Protein AF-A0A7J6FEQ7-F1 (afdb_monomer_lite)

Secondary structure (DSSP, 8-state):
--SSSTTS------S---S-HHHHHHHHHHHGGGSTT--EE---S-S-HHHHHHHHHHHHHTTSSSSHHHHHHHH-----EEPPP--HHHHHHHHHHHHHHHHHHHHHHHHHHHHHHHHHHHHHHHHHHHHHHHHHHHHH--

Radius of gyration: 27.63 Å; chains: 1; bounding box: 51×36×86 Å

InterPro domains:
  IPR043129 ATPase, nucleotide binding domain [SSF53067] (43-108)

Structure (mmCIF, N/CA/C/O backbone):
data_AF-A0A7J6FEQ7-F1
#
_entry.id   AF-A0A7J6FEQ7-F1
#
loop_
_atom_site.group_PDB
_atom_site.id
_atom_site.type_symbol
_atom_site.label_atom_id
_atom_site.label_alt_id
_atom_site.label_comp_id
_atom_site.label_asym_id
_atom_site.label_entity_id
_atom_site.label_seq_id
_atom_site.pdbx_PDB_ins_code
_atom_site.Cartn_x
_atom_site.Cartn_y
_atom_site.Cartn_z
_atom_site.occupancy
_atom_site.B_iso_or_equiv
_atom_site.auth_seq_id
_atom_site.auth_comp_id
_atom_site.auth_asym_id
_atom_site.auth_atom_id
_atom_site.pdbx_PDB_model_num
ATOM 1 N N . MET A 1 1 ? 5.528 19.885 -24.649 1.00 35.72 1 MET A N 1
ATOM 2 C CA . MET A 1 1 ? 5.075 19.911 -23.239 1.00 35.72 1 MET A CA 1
ATOM 3 C C . MET A 1 1 ? 3.663 19.338 -23.206 1.00 35.72 1 MET A C 1
ATOM 5 O O . MET A 1 1 ? 2.755 20.047 -23.593 1.00 35.72 1 MET A O 1
ATOM 9 N N . SER A 1 2 ? 3.429 18.038 -22.994 1.00 34.47 2 SER A N 1
ATOM 10 C CA . SER A 1 2 ? 2.975 17.567 -21.667 1.00 34.47 2 SER A CA 1
ATOM 11 C C . SER A 1 2 ? 2.861 16.028 -21.583 1.00 34.47 2 SER A C 1
ATOM 13 O O . SER A 1 2 ? 1.875 15.506 -21.090 1.00 34.47 2 SER A O 1
ATOM 15 N N . TYR A 1 3 ? 3.875 15.273 -22.022 1.00 34.81 3 TYR A N 1
ATOM 16 C CA . TYR A 1 3 ? 4.002 13.850 -21.629 1.00 34.81 3 TYR A CA 1
ATOM 17 C C . TYR A 1 3 ? 4.598 13.676 -20.217 1.00 34.81 3 TYR A C 1
ATOM 19 O O . TYR A 1 3 ? 4.616 12.584 -19.664 1.00 34.81 3 TYR A O 1
ATOM 27 N N . TRP A 1 4 ? 5.061 14.775 -19.616 1.00 30.83 4 TRP A N 1
ATOM 28 C CA . TRP A 1 4 ? 5.789 14.804 -18.345 1.00 30.83 4 TRP A CA 1
ATOM 29 C C . TRP A 1 4 ? 4.905 14.802 -17.088 1.00 30.83 4 TRP A C 1
ATOM 31 O O . TRP A 1 4 ? 5.431 14.661 -15.991 1.00 30.83 4 TRP A O 1
ATOM 41 N N . VAL A 1 5 ? 3.578 14.917 -17.215 1.00 29.62 5 VAL A N 1
ATOM 42 C CA . VAL A 1 5 ? 2.663 14.869 -16.052 1.00 29.62 5 VAL A CA 1
ATOM 43 C C . VAL A 1 5 ? 2.115 13.453 -15.804 1.00 29.62 5 VAL A C 1
ATOM 45 O O . VAL A 1 5 ? 1.748 13.132 -14.680 1.00 29.62 5 VAL A O 1
ATOM 48 N N . LEU A 1 6 ? 2.162 12.562 -16.803 1.00 31.84 6 LEU A N 1
ATOM 49 C CA . LEU A 1 6 ? 1.614 11.196 -16.735 1.00 31.84 6 LEU A CA 1
ATOM 50 C C . LEU A 1 6 ? 2.554 10.144 -16.115 1.00 31.84 6 LEU A C 1
ATOM 52 O O . LEU A 1 6 ? 2.203 8.974 -16.046 1.00 31.84 6 LEU A O 1
ATOM 56 N N . VAL A 1 7 ? 3.731 10.545 -15.622 1.00 34.59 7 VAL A N 1
ATOM 57 C CA . VAL A 1 7 ? 4.577 9.689 -14.758 1.00 34.59 7 VAL A CA 1
ATOM 58 C C . VAL A 1 7 ? 4.176 9.831 -13.275 1.00 34.59 7 VAL A C 1
ATOM 60 O O . VAL A 1 7 ? 4.747 9.187 -12.397 1.00 34.59 7 VAL A O 1
ATOM 63 N N . ARG A 1 8 ? 3.150 10.637 -12.956 1.00 31.80 8 ARG A N 1
ATOM 64 C CA . ARG A 1 8 ? 2.511 10.593 -11.635 1.00 31.80 8 ARG A CA 1
ATOM 65 C C . ARG A 1 8 ? 1.622 9.350 -11.532 1.00 31.80 8 ARG A C 1
ATOM 67 O O . ARG A 1 8 ? 0.536 9.327 -12.090 1.00 31.80 8 ARG A O 1
ATOM 74 N N . LEU A 1 9 ? 2.074 8.395 -10.717 1.00 29.81 9 LEU A N 1
ATOM 75 C CA . LEU A 1 9 ? 1.257 7.389 -10.018 1.00 29.81 9 LEU A CA 1
ATOM 76 C C . LEU A 1 9 ? 0.790 6.149 -10.806 1.00 29.81 9 LEU A C 1
ATOM 78 O O . LEU A 1 9 ? -0.255 5.585 -10.499 1.00 29.81 9 LEU A O 1
ATOM 82 N N . THR A 1 10 ? 1.590 5.607 -11.726 1.00 41.53 10 THR A N 1
ATOM 83 C CA . THR A 1 10 ? 1.465 4.168 -12.032 1.00 41.53 10 THR A CA 1
ATOM 84 C C . THR A 1 10 ? 2.165 3.371 -10.932 1.00 41.53 10 THR A C 1
ATOM 86 O O . THR A 1 10 ? 3.387 3.212 -10.954 1.00 41.53 10 THR A O 1
ATOM 89 N N . GLN A 1 11 ? 1.405 2.908 -9.937 1.00 49.91 11 GLN A N 1
ATOM 90 C CA . GLN A 1 11 ? 1.894 1.963 -8.934 1.00 49.91 11 GLN A CA 1
ATOM 91 C C . GLN A 1 11 ? 2.215 0.633 -9.637 1.00 49.91 11 GLN A C 1
ATOM 93 O O . GLN A 1 11 ? 1.317 -0.148 -9.947 1.00 49.91 11 GLN A O 1
ATOM 98 N N . TYR A 1 12 ? 3.496 0.364 -9.888 1.00 51.84 12 TYR A N 1
ATOM 99 C CA . TYR A 1 12 ? 3.954 -0.967 -10.283 1.00 51.84 12 TYR A CA 1
ATOM 100 C C . TYR A 1 12 ? 3.911 -1.858 -9.041 1.00 51.84 12 TYR A C 1
ATOM 102 O O . TYR A 1 12 ? 4.757 -1.742 -8.153 1.00 51.84 12 TYR A O 1
ATOM 110 N N . LEU A 1 13 ? 2.888 -2.705 -8.933 1.00 46.44 13 LEU A N 1
ATOM 111 C CA . LEU A 1 13 ? 2.751 -3.629 -7.812 1.00 46.44 13 LEU A CA 1
ATOM 112 C C . LEU A 1 13 ? 3.724 -4.801 -8.014 1.00 46.44 13 LEU A C 1
ATOM 114 O O . LEU A 1 13 ? 3.391 -5.830 -8.591 1.00 46.44 13 LEU A O 1
ATOM 118 N N . LEU A 1 14 ? 4.963 -4.600 -7.568 1.00 50.78 14 LEU A N 1
ATOM 119 C CA . LEU A 1 14 ? 6.014 -5.613 -7.496 1.00 50.78 14 LEU A CA 1
ATOM 120 C C . LEU A 1 14 ? 5.829 -6.431 -6.216 1.00 50.78 14 LEU A C 1
ATOM 122 O O . LEU A 1 14 ? 6.501 -6.224 -5.210 1.00 50.78 14 LEU A O 1
ATOM 126 N N . GLY A 1 15 ? 4.862 -7.337 -6.247 1.00 45.97 15 GLY A N 1
ATOM 127 C CA . GLY A 1 15 ? 4.651 -8.344 -5.216 1.00 45.97 15 GLY A CA 1
ATOM 128 C C . GLY A 1 15 ? 4.373 -9.674 -5.893 1.00 45.97 15 GLY A C 1
ATOM 129 O O . GLY A 1 15 ? 3.795 -9.686 -6.977 1.00 45.97 15 GLY A O 1
ATOM 130 N N . VAL A 1 16 ? 4.789 -10.782 -5.274 1.00 44.00 16 VAL A N 1
ATOM 131 C CA . VAL A 1 16 ? 4.465 -12.151 -5.707 1.00 44.00 16 VAL A CA 1
ATOM 132 C C . VAL A 1 16 ? 2.956 -12.370 -5.548 1.00 44.00 16 VAL A C 1
ATOM 134 O O . VAL A 1 16 ? 2.476 -13.059 -4.655 1.00 44.00 16 VAL A O 1
ATOM 137 N N . ALA A 1 17 ? 2.176 -11.726 -6.406 1.00 48.91 17 ALA A N 1
ATOM 138 C CA . ALA A 1 17 ? 0.860 -12.186 -6.754 1.00 48.91 17 ALA A CA 1
ATOM 139 C C . ALA A 1 17 ? 1.113 -13.393 -7.649 1.00 48.91 17 ALA A C 1
ATOM 141 O O . ALA A 1 17 ? 1.576 -13.263 -8.783 1.00 48.91 17 ALA A O 1
ATOM 142 N N . LEU A 1 18 ? 0.857 -14.581 -7.104 1.00 52.25 18 LEU A N 1
ATOM 143 C CA . LEU A 1 18 ? 0.692 -15.790 -7.903 1.00 52.25 18 LEU A CA 1
ATOM 144 C C . LEU A 1 18 ? -0.200 -15.469 -9.122 1.00 52.25 18 LEU A C 1
ATOM 146 O O . LEU A 1 18 ? -1.008 -14.542 -9.029 1.00 52.25 18 LEU A O 1
ATOM 150 N N . PRO A 1 19 ? -0.107 -16.223 -10.234 1.00 59.22 19 PRO A N 1
ATOM 151 C CA . PRO A 1 19 ? -0.794 -15.957 -11.514 1.00 59.22 19 PRO A CA 1
ATOM 152 C C . PRO A 1 19 ? -2.341 -15.976 -11.461 1.00 59.22 19 PRO A C 1
ATOM 154 O O . PRO A 1 19 ? -3.015 -16.148 -12.472 1.00 59.22 19 PRO A O 1
ATOM 157 N N . ASN A 1 20 ? -2.928 -15.814 -10.279 1.00 65.38 20 ASN A N 1
ATOM 158 C CA . ASN A 1 20 ? -4.340 -15.680 -10.025 1.00 65.38 20 ASN A CA 1
ATOM 159 C C . ASN A 1 20 ? -4.857 -14.314 -10.503 1.00 65.38 20 ASN A C 1
ATOM 161 O O . ASN A 1 20 ? -4.685 -13.282 -9.849 1.00 65.38 20 ASN A O 1
ATOM 165 N N . SER A 1 21 ? -5.552 -14.340 -11.637 1.00 68.50 21 SER A N 1
ATOM 166 C CA . SER A 1 21 ? -6.209 -13.181 -12.240 1.00 68.50 21 SER A CA 1
ATOM 167 C C . SER A 1 21 ? -7.227 -12.514 -11.313 1.00 68.50 21 SER A C 1
ATOM 169 O O . SER A 1 21 ? -7.344 -11.290 -11.341 1.00 68.50 21 SER A O 1
ATOM 171 N N . LEU A 1 22 ? -7.907 -13.282 -10.451 1.00 73.31 22 LEU A N 1
ATOM 172 C CA . LEU A 1 22 ? -8.880 -12.744 -9.500 1.00 73.31 22 LEU A CA 1
ATOM 173 C C . LEU A 1 22 ? -8.196 -11.835 -8.478 1.00 73.31 22 LEU A C 1
ATOM 175 O O . LEU A 1 22 ? -8.646 -10.720 -8.252 1.00 73.31 22 LEU A O 1
ATOM 179 N N . PHE A 1 23 ? -7.067 -12.265 -7.909 1.00 70.62 23 PHE A N 1
ATOM 180 C CA . PHE A 1 23 ? -6.332 -11.448 -6.940 1.00 70.62 23 PHE A CA 1
ATOM 181 C C . PHE A 1 23 ? -5.929 -10.100 -7.545 1.00 70.62 23 PHE A C 1
ATOM 183 O O . PHE A 1 23 ? -6.085 -9.054 -6.920 1.00 70.62 23 PHE A O 1
ATOM 190 N N . ILE A 1 24 ? -5.446 -10.114 -8.784 1.00 69.81 24 ILE A N 1
ATOM 191 C CA . ILE A 1 24 ? -4.978 -8.912 -9.471 1.00 69.81 24 ILE A CA 1
ATOM 192 C C . ILE A 1 24 ? -6.153 -7.976 -9.793 1.00 69.81 24 ILE A C 1
ATOM 194 O O . ILE A 1 24 ? -6.044 -6.763 -9.616 1.00 69.81 24 ILE A O 1
ATOM 198 N N . GLN A 1 25 ? -7.296 -8.535 -10.195 1.00 72.44 25 GLN A N 1
ATOM 199 C CA . GLN A 1 25 ? -8.515 -7.780 -10.477 1.00 72.44 25 GLN A CA 1
ATOM 200 C C . GLN A 1 25 ? -9.095 -7.115 -9.221 1.00 72.44 25 GLN A C 1
ATOM 202 O O . GLN A 1 25 ? -9.431 -5.934 -9.255 1.00 72.44 25 GLN A O 1
ATOM 207 N N . GLU A 1 26 ? -9.162 -7.839 -8.106 1.00 73.00 26 GLU A N 1
ATOM 208 C CA . GLU A 1 26 ? -9.665 -7.325 -6.827 1.00 73.00 26 GLU A CA 1
ATOM 209 C C . GLU A 1 26 ? -8.791 -6.172 -6.304 1.00 73.00 26 GLU A C 1
ATOM 211 O O . GLU A 1 26 ? -9.298 -5.130 -5.886 1.00 73.00 26 GLU A O 1
ATOM 216 N N . ASN A 1 27 ? -7.464 -6.311 -6.400 1.00 70.12 27 ASN A N 1
ATOM 217 C CA . ASN A 1 27 ? -6.531 -5.241 -6.039 1.00 70.12 27 ASN A CA 1
ATOM 218 C C . ASN A 1 27 ? -6.662 -4.027 -6.974 1.00 70.12 27 ASN A C 1
ATOM 220 O O . ASN A 1 27 ? -6.646 -2.890 -6.502 1.00 70.12 27 ASN A O 1
ATOM 224 N N . ALA A 1 28 ? -6.845 -4.246 -8.281 1.00 68.50 28 ALA A N 1
ATOM 225 C CA . ALA A 1 28 ? -7.078 -3.161 -9.233 1.00 68.50 28 ALA A CA 1
ATOM 226 C C . ALA A 1 28 ? -8.369 -2.386 -8.919 1.00 68.50 28 ALA A C 1
ATOM 228 O O . ALA A 1 28 ? -8.382 -1.163 -9.035 1.00 68.50 28 ALA A O 1
ATOM 229 N N . VAL A 1 29 ? -9.435 -3.064 -8.476 1.00 70.69 29 VAL A N 1
ATOM 230 C CA . VAL A 1 29 ? -10.696 -2.413 -8.080 1.00 70.69 29 VAL A CA 1
ATOM 231 C C . VAL A 1 29 ? -10.537 -1.570 -6.817 1.00 70.69 29 VAL A C 1
ATOM 233 O O . VAL A 1 29 ? -11.058 -0.461 -6.768 1.00 70.69 29 VAL A O 1
ATOM 236 N N . ILE A 1 30 ? -9.817 -2.059 -5.805 1.00 69.75 30 ILE A N 1
ATOM 237 C CA . ILE A 1 30 ? -9.604 -1.312 -4.553 1.00 69.75 30 ILE A CA 1
ATOM 238 C C . ILE A 1 30 ? -8.794 -0.028 -4.807 1.00 69.75 30 ILE A C 1
ATOM 240 O O . ILE A 1 30 ? -9.067 1.003 -4.196 1.00 69.75 30 ILE A O 1
ATOM 244 N N . ILE A 1 31 ? -7.820 -0.077 -5.722 1.00 65.25 31 ILE A N 1
ATOM 245 C CA . ILE A 1 31 ? -6.933 1.053 -6.050 1.00 65.25 31 ILE A CA 1
ATOM 246 C C . ILE A 1 31 ? -7.574 2.012 -7.074 1.00 65.25 31 ILE A C 1
ATOM 248 O O . ILE A 1 31 ? -7.354 3.222 -7.014 1.00 65.25 31 ILE A O 1
ATOM 252 N N . GLY A 1 32 ? -8.405 1.492 -7.984 1.00 60.75 32 GLY A N 1
ATOM 253 C CA . GLY A 1 32 ? -9.036 2.220 -9.090 1.00 60.75 32 GLY A CA 1
ATOM 254 C C . GLY A 1 32 ? -9.734 3.550 -8.750 1.00 60.75 32 GLY A C 1
ATOM 255 O O . GLY A 1 32 ? -9.511 4.519 -9.471 1.00 60.75 32 GLY A O 1
ATOM 256 N N . PRO A 1 33 ? -10.535 3.678 -7.673 1.00 56.59 33 PRO A N 1
ATOM 257 C CA . PRO A 1 33 ? -11.245 4.928 -7.378 1.00 56.59 33 PRO A CA 1
ATOM 258 C C . PRO A 1 33 ? -10.344 6.059 -6.846 1.00 56.59 33 PRO A C 1
ATOM 260 O O . PRO A 1 33 ? -10.789 7.202 -6.768 1.00 56.59 33 PRO A O 1
ATOM 263 N N . ILE A 1 34 ? -9.083 5.779 -6.491 1.00 51.44 34 ILE A N 1
ATOM 264 C CA . ILE A 1 34 ? -8.127 6.777 -5.973 1.00 51.44 34 ILE A CA 1
ATOM 265 C C . ILE A 1 34 ? -7.385 7.487 -7.126 1.00 51.44 34 ILE A C 1
ATOM 267 O O . ILE A 1 34 ? -6.729 8.510 -6.921 1.00 51.44 34 ILE A O 1
ATOM 271 N N . SER A 1 35 ? -7.480 6.996 -8.367 1.00 42.81 35 SER A N 1
ATOM 272 C CA . SER A 1 35 ? -6.805 7.583 -9.532 1.00 42.81 35 SER A CA 1
ATOM 273 C C . SER A 1 35 ? -7.575 7.273 -10.818 1.00 42.81 35 SER A C 1
ATOM 275 O O . SER A 1 35 ? -7.679 6.122 -11.224 1.00 42.81 35 SER A O 1
ATOM 277 N N . PHE A 1 36 ? -8.091 8.319 -11.468 1.00 41.31 36 PHE A N 1
ATOM 278 C CA . PHE A 1 36 ? -9.070 8.303 -12.572 1.00 41.31 36 PHE A CA 1
ATOM 279 C C . PHE A 1 36 ? -8.647 7.560 -13.862 1.00 41.31 36 PHE A C 1
ATOM 281 O O . PHE A 1 36 ? -9.396 7.523 -14.827 1.00 41.31 36 PHE A O 1
ATOM 288 N N . GLU A 1 37 ? -7.480 6.923 -13.897 1.00 47.66 37 GLU A N 1
ATOM 289 C CA . GLU A 1 37 ? -6.986 6.167 -15.052 1.00 47.66 37 GLU A CA 1
ATOM 290 C C . GLU A 1 37 ? -5.977 5.107 -14.574 1.00 47.66 37 GLU A C 1
ATOM 292 O O . GLU A 1 37 ? -4.789 5.142 -14.888 1.00 47.66 37 GLU A O 1
ATOM 297 N N . PHE A 1 38 ? -6.419 4.174 -13.721 1.00 49.44 38 PHE A N 1
ATOM 298 C CA . PHE A 1 38 ? -5.531 3.117 -13.233 1.00 49.44 38 PHE A CA 1
ATOM 299 C C . PHE A 1 38 ? -5.437 1.964 -14.237 1.00 49.44 38 PHE A C 1
ATOM 301 O O . PHE A 1 38 ? -6.327 1.119 -14.354 1.00 49.44 38 PHE A O 1
ATOM 308 N N . LEU A 1 39 ? -4.324 1.958 -14.965 1.00 49.66 39 LEU A N 1
ATOM 309 C CA . LEU A 1 39 ? -3.914 0.907 -15.882 1.00 49.66 39 LEU A CA 1
ATOM 310 C C . LEU A 1 3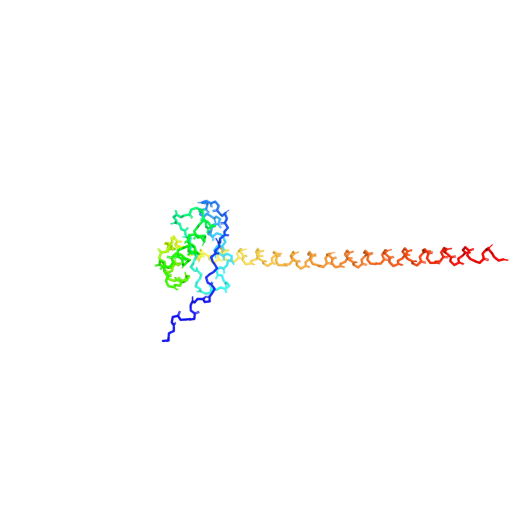9 ? -2.895 0.018 -15.158 1.00 49.66 39 LEU A C 1
ATOM 312 O O . LEU A 1 39 ? -1.726 0.390 -15.033 1.00 49.66 39 LEU A O 1
ATOM 316 N N . LEU A 1 40 ? -3.317 -1.137 -14.632 1.00 52.00 40 LEU A N 1
ATOM 317 C CA . LEU A 1 40 ? -2.379 -2.037 -13.961 1.00 52.00 40 LEU A CA 1
ATOM 318 C C . LEU A 1 40 ? -1.592 -2.817 -15.016 1.00 52.00 40 LEU A C 1
ATOM 320 O O . LEU A 1 40 ? -2.121 -3.738 -15.634 1.00 52.00 40 LEU A O 1
ATOM 324 N N . PHE A 1 41 ? -0.331 -2.442 -15.218 1.00 51.16 41 PHE A N 1
ATOM 325 C CA . PHE A 1 41 ? 0.605 -3.191 -16.050 1.00 51.16 41 PHE A CA 1
ATOM 326 C C . PHE A 1 41 ? 1.182 -4.359 -15.252 1.00 51.16 41 PHE A C 1
ATOM 328 O O . PHE A 1 41 ? 2.055 -4.180 -14.402 1.00 51.16 41 PHE A O 1
ATOM 335 N N . LEU A 1 42 ? 0.739 -5.573 -15.558 1.00 53.81 42 LEU A N 1
ATOM 336 C CA . LEU A 1 42 ? 1.506 -6.765 -15.239 1.00 53.81 42 LEU A CA 1
ATOM 337 C C . LEU A 1 42 ? 2.693 -6.813 -16.189 1.00 53.81 42 LEU A C 1
ATOM 339 O O . LEU A 1 42 ? 2.518 -7.030 -17.384 1.00 53.81 42 LEU A O 1
ATOM 343 N N . VAL A 1 43 ? 3.906 -6.627 -15.676 1.00 52.72 43 VAL A N 1
ATOM 344 C CA . VAL A 1 43 ? 5.134 -6.948 -16.413 1.00 52.72 43 VAL A CA 1
ATOM 345 C C . VAL A 1 43 ? 5.206 -8.470 -16.523 1.00 52.72 43 VAL A C 1
ATOM 347 O O . VAL A 1 43 ? 5.811 -9.149 -15.706 1.00 52.72 43 VAL A O 1
ATOM 350 N N . ASN A 1 44 ? 4.512 -9.031 -17.507 1.00 53.69 44 ASN A N 1
ATOM 351 C CA . ASN A 1 44 ? 4.541 -10.460 -17.775 1.00 53.69 44 ASN A CA 1
ATOM 352 C C . ASN A 1 44 ? 5.533 -10.733 -18.896 1.00 53.69 44 ASN A C 1
ATOM 354 O O . ASN A 1 44 ? 5.172 -10.548 -20.051 1.00 53.69 44 ASN A O 1
ATOM 358 N N . GLN A 1 45 ? 6.743 -11.160 -18.507 1.00 53.31 45 GLN A N 1
ATOM 359 C CA . GLN A 1 45 ? 7.602 -12.160 -19.178 1.00 53.31 45 GLN A CA 1
ATOM 360 C C . GLN A 1 45 ? 8.756 -12.623 -18.260 1.00 53.31 45 GLN A C 1
ATOM 362 O O . GLN A 1 45 ? 9.290 -13.708 -18.464 1.00 53.31 45 GLN A O 1
ATOM 367 N N . ILE A 1 46 ? 9.142 -11.839 -17.243 1.00 52.91 46 ILE A N 1
ATOM 368 C CA . ILE A 1 46 ? 10.278 -12.147 -16.358 1.00 52.91 46 ILE A CA 1
ATOM 369 C C . ILE A 1 46 ? 9.758 -12.338 -14.930 1.00 52.91 46 ILE A C 1
ATOM 371 O O . ILE A 1 46 ? 9.286 -11.390 -14.312 1.00 52.91 46 ILE A O 1
ATOM 375 N N . SER A 1 47 ? 9.847 -13.564 -14.410 1.00 57.69 47 SER A N 1
ATOM 376 C CA . SER A 1 47 ? 9.421 -13.917 -13.045 1.00 57.69 47 SER A CA 1
ATOM 377 C C . SER A 1 47 ? 10.302 -13.300 -11.951 1.00 57.69 47 SER A C 1
ATOM 379 O O . SER A 1 47 ? 9.876 -13.187 -10.807 1.00 57.69 47 SER A O 1
ATOM 381 N N . GLU A 1 48 ? 11.517 -12.874 -12.305 1.00 67.62 48 GLU A N 1
ATOM 382 C CA . GLU A 1 48 ? 12.542 -12.396 -11.376 1.00 67.62 48 GLU A CA 1
ATOM 383 C C . GLU A 1 48 ? 12.785 -10.890 -11.523 1.00 67.62 48 GLU A C 1
ATOM 385 O O . GLU A 1 48 ? 13.719 -10.432 -12.187 1.00 67.62 48 GLU A O 1
ATOM 390 N N . TYR A 1 49 ? 11.943 -10.092 -10.872 1.00 72.75 49 TYR A N 1
ATOM 391 C CA . TYR A 1 49 ? 12.043 -8.631 -10.907 1.00 72.75 49 TYR A CA 1
ATOM 392 C C . TYR A 1 49 ? 13.349 -8.090 -10.310 1.00 72.75 49 TYR A C 1
ATOM 394 O O . TYR A 1 49 ? 13.883 -7.084 -10.778 1.00 72.75 49 TYR A O 1
ATOM 402 N N . VAL A 1 50 ? 13.889 -8.777 -9.298 1.00 80.88 50 VAL A N 1
ATOM 403 C CA . VAL A 1 50 ? 15.183 -8.430 -8.695 1.00 80.88 50 VAL A CA 1
ATOM 404 C C . VAL A 1 50 ? 16.305 -8.618 -9.717 1.00 80.88 50 VAL A C 1
ATOM 406 O O . VAL A 1 50 ? 17.157 -7.744 -9.869 1.00 80.88 50 VAL A O 1
ATOM 409 N N . LEU A 1 51 ? 16.269 -9.716 -10.478 1.00 81.19 51 LEU A N 1
ATOM 410 C CA . LEU A 1 51 ? 17.265 -10.009 -11.506 1.00 81.19 51 LEU A CA 1
ATOM 411 C C . LEU A 1 51 ? 17.187 -9.013 -12.672 1.00 81.19 51 LEU A C 1
ATOM 413 O O . LEU A 1 51 ? 18.224 -8.566 -13.163 1.00 81.19 51 LEU A O 1
ATOM 417 N N . LEU A 1 52 ? 15.977 -8.602 -13.065 1.00 82.44 52 LEU A N 1
ATOM 418 C CA . LEU A 1 52 ? 15.768 -7.540 -14.053 1.00 82.44 52 LEU A CA 1
ATOM 419 C C . LEU A 1 52 ? 16.359 -6.202 -13.581 1.00 82.44 52 LEU A C 1
ATOM 421 O O . LEU A 1 52 ? 17.054 -5.535 -14.347 1.00 82.44 52 LEU A O 1
ATOM 425 N N . GLY A 1 53 ? 16.157 -5.838 -12.310 1.00 82.75 53 GLY A N 1
ATOM 426 C CA . GLY A 1 53 ? 16.753 -4.639 -11.713 1.00 82.75 53 GLY A CA 1
ATOM 427 C C . GLY A 1 53 ? 18.284 -4.659 -11.752 1.00 82.75 53 GLY A C 1
ATOM 428 O O . GLY A 1 53 ? 18.912 -3.678 -12.157 1.00 82.75 53 GLY A O 1
ATOM 429 N N . VAL A 1 54 ? 18.894 -5.800 -11.416 1.00 88.06 54 VAL A N 1
ATOM 430 C CA . VAL A 1 54 ? 20.352 -5.984 -11.499 1.00 88.06 54 VAL A CA 1
ATOM 431 C C . VAL A 1 54 ? 20.843 -5.925 -12.949 1.00 88.06 54 VAL A C 1
ATOM 433 O O . VAL A 1 54 ? 21.867 -5.299 -13.213 1.00 88.06 54 VAL A O 1
ATOM 436 N N . ALA A 1 55 ? 20.113 -6.500 -13.908 1.00 86.06 55 ALA A N 1
ATOM 437 C CA . ALA A 1 55 ? 20.463 -6.436 -15.327 1.00 86.06 55 ALA A CA 1
ATOM 438 C C . ALA A 1 55 ? 20.398 -5.002 -15.886 1.00 86.06 55 ALA A C 1
ATOM 440 O O . ALA A 1 55 ? 21.287 -4.593 -16.639 1.00 86.06 55 ALA A O 1
ATOM 441 N N . ILE A 1 56 ? 19.396 -4.216 -15.477 1.00 87.50 56 ILE A N 1
ATOM 442 C CA . ILE A 1 56 ? 19.280 -2.793 -15.823 1.00 87.50 56 ILE A CA 1
ATOM 443 C C . ILE A 1 56 ? 20.505 -2.036 -15.306 1.00 87.50 56 ILE A C 1
ATOM 445 O O . ILE A 1 56 ? 21.218 -1.409 -16.094 1.00 87.50 56 ILE A O 1
ATOM 449 N N . LEU A 1 57 ? 20.818 -2.162 -14.015 1.00 89.75 57 LEU A N 1
ATOM 450 C CA . LEU A 1 57 ? 21.974 -1.492 -13.412 1.00 89.75 57 LEU A CA 1
ATOM 451 C C . LEU A 1 57 ? 23.302 -1.953 -14.036 1.00 89.75 57 LEU A C 1
ATOM 453 O O . LEU A 1 57 ? 24.146 -1.123 -14.379 1.00 89.75 57 LEU A O 1
ATOM 457 N N . GLY A 1 58 ? 23.460 -3.257 -14.268 1.00 91.38 58 GLY A N 1
ATOM 458 C CA . GLY A 1 58 ? 24.636 -3.841 -14.911 1.00 91.38 58 GLY A CA 1
ATOM 459 C C . GLY A 1 58 ? 24.830 -3.360 -16.350 1.00 91.38 58 GLY A C 1
ATOM 460 O O . GLY A 1 58 ? 25.954 -3.093 -16.765 1.00 91.38 58 GLY A O 1
ATOM 461 N N . SER A 1 59 ? 23.748 -3.167 -17.107 1.00 89.56 59 SER A N 1
ATOM 462 C CA . SER A 1 59 ? 23.821 -2.669 -18.487 1.00 89.56 59 SER A CA 1
ATOM 463 C C . SER A 1 59 ? 24.243 -1.194 -18.584 1.00 89.56 59 SER A C 1
ATOM 465 O O . SER A 1 59 ? 24.931 -0.818 -19.536 1.00 89.56 59 SER A O 1
ATOM 467 N N . VAL A 1 60 ? 23.889 -0.372 -17.590 1.00 90.75 60 VAL A N 1
ATOM 468 C CA . VAL A 1 60 ? 24.345 1.024 -17.483 1.00 90.75 60 VAL A CA 1
ATOM 469 C C . VAL A 1 60 ? 25.809 1.071 -17.050 1.00 90.75 60 VAL A C 1
ATOM 471 O O . VAL A 1 60 ? 26.603 1.797 -17.646 1.00 90.75 60 VAL A O 1
ATOM 474 N N . ALA A 1 61 ? 26.202 0.238 -16.081 1.00 91.38 61 ALA A N 1
ATOM 475 C CA . ALA A 1 61 ? 27.596 0.111 -15.652 1.00 91.38 61 ALA A CA 1
ATOM 476 C C . ALA A 1 61 ? 28.515 -0.382 -16.789 1.00 91.38 61 ALA A C 1
ATOM 478 O O . ALA A 1 61 ? 29.624 0.123 -16.956 1.00 91.38 61 ALA A O 1
ATOM 479 N N . ALA A 1 62 ? 28.023 -1.298 -17.628 1.00 91.88 62 ALA A N 1
ATOM 480 C CA . ALA A 1 62 ? 28.700 -1.776 -18.834 1.00 91.88 62 ALA A CA 1
ATOM 481 C C . ALA A 1 62 ? 28.675 -0.770 -20.004 1.00 91.88 62 ALA A C 1
ATOM 483 O O . ALA A 1 62 ? 29.130 -1.100 -21.098 1.00 91.88 62 ALA A O 1
ATOM 484 N N . ARG A 1 63 ? 28.126 0.441 -19.804 1.00 88.81 63 ARG A N 1
ATOM 485 C CA . ARG A 1 63 ? 27.964 1.500 -20.819 1.00 88.81 63 ARG A CA 1
ATOM 486 C C . ARG A 1 63 ? 27.189 1.070 -22.072 1.00 88.81 63 ARG A C 1
ATOM 488 O O . ARG A 1 63 ? 27.288 1.720 -23.108 1.00 88.81 63 ARG A O 1
ATOM 495 N N . LYS A 1 64 ? 26.391 -0.001 -21.983 1.00 89.56 64 LYS A N 1
ATOM 496 C CA . LYS A 1 64 ? 25.506 -0.454 -23.069 1.00 89.56 64 LYS A CA 1
ATOM 497 C C . LYS A 1 64 ? 24.345 0.522 -23.286 1.00 89.56 64 LYS A C 1
ATOM 499 O O . LYS A 1 64 ? 23.882 0.673 -24.411 1.00 89.56 64 LYS A O 1
ATOM 504 N N . TYR A 1 65 ? 23.908 1.192 -22.221 1.00 88.94 65 TYR A N 1
ATOM 505 C CA . TYR A 1 65 ? 22.928 2.275 -22.266 1.00 88.94 65 TYR A CA 1
ATOM 506 C C . TYR A 1 65 ? 23.477 3.517 -21.560 1.00 88.94 65 TYR A C 1
ATOM 508 O O . TYR A 1 65 ? 24.204 3.409 -20.573 1.00 88.94 65 TYR A O 1
ATOM 516 N N . SER A 1 66 ? 23.106 4.696 -22.062 1.00 84.81 66 SER A N 1
ATOM 517 C CA . SER A 1 66 ? 23.514 6.012 -21.546 1.00 84.81 66 SER A CA 1
ATOM 518 C C . SER A 1 66 ? 22.889 6.366 -20.201 1.00 84.81 66 SER A C 1
ATOM 520 O O . SER A 1 66 ? 23.457 7.145 -19.439 1.00 84.81 66 SER A O 1
ATOM 522 N N . SER A 1 67 ? 21.712 5.819 -19.910 1.00 85.62 67 SER A N 1
ATOM 523 C CA . SER A 1 67 ? 20.980 6.101 -18.684 1.00 85.62 67 SER A CA 1
ATOM 524 C C . SER A 1 67 ? 20.205 4.878 -18.206 1.00 85.62 67 SER A C 1
ATOM 526 O O . SER A 1 67 ? 19.859 3.986 -18.986 1.00 85.62 67 SER A O 1
ATOM 528 N N . VAL A 1 68 ? 19.889 4.865 -16.908 1.00 84.12 68 VAL A N 1
ATOM 529 C CA . VAL A 1 68 ? 18.986 3.871 -16.306 1.00 84.12 68 VAL A CA 1
ATOM 530 C C . VAL A 1 68 ? 17.635 3.877 -17.014 1.00 84.12 68 VAL A C 1
ATOM 532 O O . VAL A 1 68 ? 17.072 2.818 -17.256 1.00 84.12 68 VAL A O 1
ATOM 535 N N . HIS A 1 69 ? 17.150 5.047 -17.428 1.00 80.56 69 HIS A N 1
ATOM 536 C CA . HIS A 1 69 ? 15.876 5.183 -18.133 1.00 80.56 69 HIS A CA 1
ATOM 537 C C . HIS A 1 69 ? 15.872 4.500 -19.504 1.00 80.56 69 HIS A C 1
ATOM 539 O O . HIS A 1 69 ? 14.922 3.799 -19.846 1.00 80.56 69 HIS A O 1
ATOM 545 N N . ASP A 1 70 ? 16.944 4.667 -20.279 1.00 80.50 70 ASP A N 1
ATOM 546 C CA . ASP A 1 70 ? 17.068 4.041 -21.601 1.00 80.50 70 ASP A CA 1
ATOM 547 C C . ASP A 1 70 ? 17.183 2.518 -21.475 1.00 80.50 70 ASP A C 1
ATOM 549 O O . ASP A 1 70 ? 16.564 1.774 -22.235 1.00 80.50 70 ASP A O 1
ATOM 553 N N . SER A 1 71 ? 17.909 2.062 -20.452 1.00 82.81 71 SER A N 1
ATOM 554 C CA . SER A 1 71 ? 18.008 0.648 -20.102 1.00 82.81 71 SER A CA 1
ATOM 555 C C . SER A 1 71 ? 16.659 0.063 -19.668 1.00 82.81 71 SER A C 1
ATOM 557 O O . SER A 1 71 ? 16.251 -0.981 -20.172 1.00 82.81 71 SER A O 1
ATOM 559 N N . MET A 1 72 ? 15.910 0.767 -18.813 1.00 80.00 72 MET A N 1
ATOM 560 C CA . MET A 1 72 ? 14.565 0.367 -18.392 1.00 80.00 72 MET A CA 1
ATOM 561 C C . MET A 1 72 ? 13.611 0.255 -19.577 1.00 80.00 72 MET A C 1
ATOM 563 O O . MET A 1 72 ? 12.866 -0.710 -19.652 1.00 80.00 72 MET A O 1
ATOM 567 N N . LYS A 1 73 ? 13.636 1.193 -20.528 1.00 78.62 73 LYS A N 1
ATOM 568 C CA . LYS A 1 73 ? 12.790 1.113 -21.731 1.00 78.62 73 LYS A CA 1
ATOM 569 C C . LYS A 1 73 ? 13.125 -0.080 -22.618 1.00 78.62 73 LYS A C 1
ATOM 571 O O . LYS A 1 73 ? 12.228 -0.647 -23.229 1.00 78.62 73 LYS A O 1
ATOM 576 N N . ALA A 1 74 ? 14.405 -0.422 -22.720 1.00 78.75 74 ALA A N 1
ATOM 577 C CA . ALA A 1 74 ? 14.863 -1.511 -23.571 1.00 78.75 74 ALA A CA 1
ATOM 578 C C . ALA A 1 74 ? 14.688 -2.895 -22.921 1.00 78.75 74 ALA A C 1
ATOM 580 O O . ALA A 1 74 ? 14.531 -3.883 -23.634 1.00 78.75 74 ALA A O 1
ATOM 581 N N . LEU A 1 75 ? 14.742 -2.972 -21.587 1.00 75.81 75 LEU A N 1
ATOM 582 C CA . LEU A 1 75 ? 14.685 -4.228 -20.830 1.00 75.81 75 LEU A CA 1
ATOM 583 C C . LEU A 1 75 ? 13.312 -4.508 -20.204 1.00 75.81 75 LEU A C 1
ATOM 585 O O . LEU A 1 75 ? 12.983 -5.672 -19.984 1.00 75.81 75 LEU A O 1
ATOM 589 N N . ASN A 1 76 ? 12.491 -3.487 -19.945 1.00 70.12 76 ASN A N 1
ATOM 590 C CA . ASN A 1 76 ? 11.120 -3.688 -19.485 1.00 70.12 76 ASN A CA 1
ATOM 591 C C . ASN A 1 76 ? 10.209 -3.948 -20.687 1.00 70.12 76 ASN A C 1
ATOM 593 O O . ASN A 1 76 ? 9.868 -3.034 -21.436 1.00 70.12 76 ASN A O 1
ATOM 597 N N . ALA A 1 77 ? 9.749 -5.188 -20.835 1.00 61.25 77 ALA A N 1
ATOM 598 C CA . ALA A 1 77 ? 8.602 -5.484 -21.680 1.00 61.25 77 ALA A CA 1
ATOM 599 C C . ALA A 1 77 ? 7.318 -5.145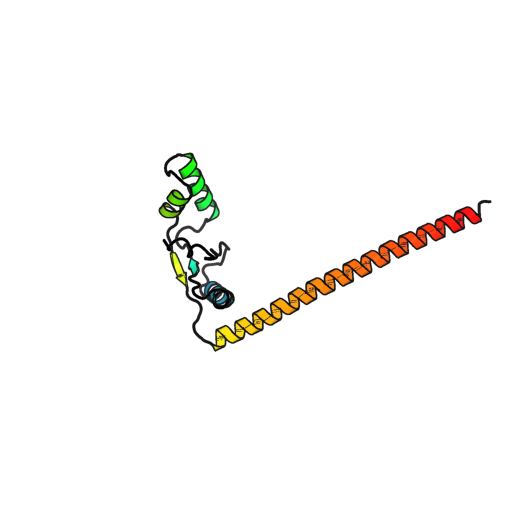 -20.905 1.00 61.25 77 ALA A C 1
ATOM 601 O O . ALA A 1 77 ? 7.035 -5.747 -19.867 1.00 61.25 77 ALA A O 1
ATOM 602 N N . ALA A 1 78 ? 6.539 -4.175 -21.390 1.00 56.47 78 ALA A N 1
ATOM 603 C CA . ALA A 1 78 ? 5.195 -3.941 -20.870 1.00 56.47 78 ALA A CA 1
ATOM 604 C C . ALA A 1 78 ? 4.343 -5.190 -21.148 1.00 56.47 78 ALA A C 1
ATOM 606 O O . ALA A 1 78 ? 4.206 -5.595 -22.301 1.00 56.47 78 ALA A O 1
ATOM 607 N N . GLY A 1 79 ? 3.820 -5.830 -20.101 1.00 60.53 79 GLY A N 1
ATOM 608 C CA . GLY A 1 79 ? 2.932 -6.980 -20.256 1.00 60.53 79 GLY A CA 1
ATOM 609 C C . GLY A 1 79 ? 1.457 -6.582 -20.182 1.00 60.53 79 GLY A C 1
ATOM 610 O O . GLY A 1 79 ? 1.063 -5.508 -20.636 1.00 60.53 79 GLY A O 1
ATOM 611 N N . GLN A 1 80 ? 0.622 -7.477 -19.653 1.00 60.56 80 GLN A N 1
ATOM 612 C CA . GLN A 1 80 ? -0.830 -7.336 -19.688 1.00 60.56 80 GLN A CA 1
ATOM 613 C C . GLN A 1 80 ? -1.320 -6.131 -18.884 1.00 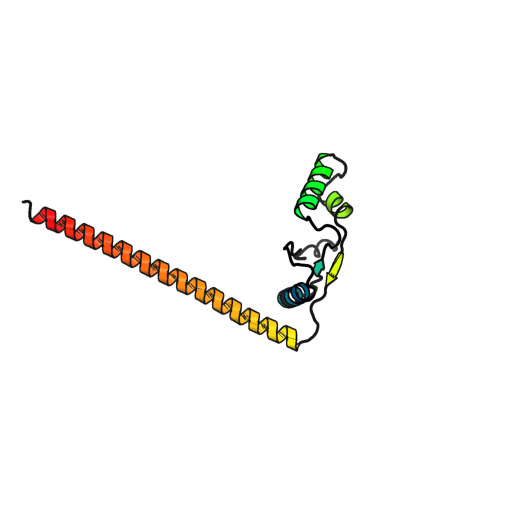60.56 80 GLN A C 1
ATOM 615 O O . GLN A 1 80 ? -0.985 -5.953 -17.718 1.00 60.56 80 GLN A O 1
ATOM 620 N N . VAL A 1 81 ? -2.198 -5.360 -19.509 1.00 63.59 81 VAL A N 1
ATOM 621 C CA . VAL A 1 81 ? -2.930 -4.265 -18.887 1.00 63.59 81 VAL A CA 1
ATOM 622 C C . VAL A 1 81 ? -4.249 -4.779 -18.310 1.00 63.59 81 VAL A C 1
ATOM 624 O O . VAL A 1 81 ? -5.065 -5.352 -19.035 1.00 63.59 81 VAL A O 1
ATOM 627 N N . ILE A 1 82 ? -4.482 -4.541 -17.020 1.00 67.00 82 ILE A N 1
ATOM 628 C CA . ILE A 1 82 ? -5.730 -4.881 -16.330 1.00 67.00 82 ILE A CA 1
ATOM 629 C C . ILE A 1 82 ? -6.432 -3.596 -15.907 1.00 67.00 82 ILE A C 1
ATOM 631 O O . ILE A 1 82 ? -5.844 -2.728 -15.263 1.00 67.00 82 ILE A O 1
ATOM 635 N N . HIS A 1 83 ? -7.707 -3.500 -16.277 1.00 66.38 83 HIS A N 1
ATOM 636 C CA . HIS A 1 83 ? -8.579 -2.402 -15.888 1.00 66.38 83 HIS A CA 1
ATOM 637 C C . HIS A 1 83 ? -9.430 -2.820 -14.685 1.00 66.38 83 HIS A C 1
ATOM 639 O O . HIS A 1 83 ? -9.835 -3.988 -14.611 1.00 66.38 83 HIS A O 1
ATOM 645 N N . PRO A 1 84 ? -9.742 -1.890 -13.767 1.00 68.06 84 PRO A N 1
ATOM 646 C CA . PRO A 1 84 ? -10.693 -2.159 -12.699 1.00 68.06 84 PRO A CA 1
ATOM 647 C C . PRO A 1 84 ? -12.048 -2.588 -13.278 1.00 68.06 84 PRO A C 1
ATOM 649 O O . PRO A 1 84 ? -12.458 -2.157 -14.362 1.00 68.06 84 PRO A O 1
ATOM 652 N N . SER A 1 85 ? -12.744 -3.463 -12.549 1.00 69.19 85 SER A N 1
ATOM 653 C CA . SER A 1 85 ? -14.108 -3.860 -12.896 1.00 69.19 85 SER A CA 1
ATOM 654 C C . SER A 1 85 ? -15.021 -2.632 -12.937 1.00 69.19 85 SER A C 1
ATOM 656 O O . SER A 1 85 ? -14.971 -1.792 -12.043 1.00 69.19 85 SER A O 1
ATOM 658 N N . LYS A 1 86 ? -15.869 -2.540 -13.968 1.00 70.44 86 LYS A N 1
ATOM 659 C CA . LYS A 1 86 ? -16.822 -1.432 -14.165 1.00 70.44 86 LYS A CA 1
ATOM 660 C C . LYS A 1 86 ? -18.158 -1.644 -13.444 1.00 70.44 86 LYS A C 1
ATOM 662 O O . LYS A 1 86 ? -19.072 -0.846 -13.628 1.00 70.44 86 LYS A O 1
ATOM 667 N N . ASP A 1 87 ? -18.310 -2.736 -12.693 1.00 82.44 87 ASP A N 1
ATOM 668 C CA . ASP A 1 87 ? -19.553 -3.018 -11.976 1.00 82.44 87 ASP A CA 1
ATOM 669 C C . ASP A 1 87 ? -19.669 -2.124 -10.720 1.00 82.44 87 ASP A C 1
ATOM 671 O O . ASP A 1 87 ? -18.885 -2.290 -9.777 1.00 82.44 87 ASP A O 1
ATOM 675 N N . PRO A 1 88 ? -20.666 -1.220 -10.652 1.00 78.44 88 PRO A N 1
ATOM 676 C CA . PRO A 1 88 ? -20.849 -0.321 -9.512 1.00 78.44 88 PRO A CA 1
ATOM 677 C C . PRO A 1 88 ? -21.163 -1.054 -8.197 1.00 78.44 88 PRO A C 1
ATOM 679 O O . PRO A 1 88 ? -20.943 -0.504 -7.115 1.00 78.44 88 PRO A O 1
ATOM 682 N N . LYS A 1 89 ? -21.667 -2.298 -8.241 1.00 83.31 89 LYS A N 1
ATOM 683 C CA . LYS A 1 89 ? -21.887 -3.107 -7.027 1.00 83.31 89 LYS A CA 1
ATOM 684 C C . LYS A 1 89 ? -20.568 -3.537 -6.399 1.00 83.31 89 LYS A C 1
ATOM 686 O O . LYS A 1 89 ? -20.432 -3.493 -5.176 1.00 83.31 89 LYS A O 1
ATOM 691 N N . VAL A 1 90 ? -19.618 -3.936 -7.241 1.00 80.44 90 VAL A N 1
ATOM 692 C CA . VAL A 1 90 ? -18.286 -4.376 -6.827 1.00 80.44 90 VAL A CA 1
ATOM 693 C C . VAL A 1 90 ? -17.528 -3.179 -6.251 1.00 80.44 90 VAL A C 1
ATOM 695 O O . VAL A 1 90 ? -17.054 -3.245 -5.120 1.00 80.44 90 VAL A O 1
ATOM 698 N N . GLU A 1 91 ? -17.541 -2.035 -6.938 1.00 78.56 91 GLU A N 1
ATOM 699 C CA . GLU A 1 91 ? -16.944 -0.791 -6.430 1.00 78.56 91 GLU A CA 1
ATOM 700 C C . GLU A 1 91 ? -17.507 -0.388 -5.055 1.00 78.56 91 GLU A C 1
ATOM 702 O O . GLU A 1 91 ? -16.749 -0.137 -4.114 1.00 78.56 91 GLU A O 1
ATOM 707 N N . LYS A 1 92 ? -18.839 -0.395 -4.896 1.00 84.44 92 LYS A N 1
ATOM 708 C CA . LYS A 1 92 ? -19.487 -0.072 -3.617 1.00 84.44 92 LYS A CA 1
ATOM 709 C C . LYS A 1 92 ? -19.071 -1.034 -2.501 1.00 84.44 92 LYS A C 1
ATOM 711 O O . LYS A 1 92 ? -18.792 -0.587 -1.390 1.00 84.44 92 LYS A O 1
ATOM 716 N N . TYR A 1 93 ? -19.016 -2.334 -2.786 1.00 84.81 93 TYR A N 1
ATOM 717 C CA . TYR A 1 93 ? -18.579 -3.342 -1.819 1.00 84.81 93 TYR A CA 1
ATOM 718 C C . TYR A 1 93 ? -17.137 -3.093 -1.354 1.00 84.81 93 TYR A C 1
ATOM 720 O O . TYR A 1 93 ? -16.867 -3.092 -0.151 1.00 84.81 93 TYR A O 1
ATOM 728 N N . HIS A 1 94 ? -16.223 -2.810 -2.284 1.00 82.00 94 HIS A N 1
ATOM 729 C CA . HIS A 1 94 ? -14.828 -2.521 -1.950 1.00 82.00 94 HIS A CA 1
ATOM 730 C C . HIS A 1 94 ? -14.649 -1.208 -1.198 1.00 82.00 94 HIS A C 1
ATOM 732 O O . HIS A 1 94 ? -13.817 -1.149 -0.294 1.00 82.00 94 HIS A O 1
ATOM 738 N N . LYS A 1 95 ? -15.454 -0.187 -1.503 1.00 83.44 95 LYS A N 1
ATOM 739 C CA . LYS A 1 95 ? -15.445 1.083 -0.772 1.00 83.44 95 LYS A CA 1
ATOM 740 C C . LYS A 1 95 ? -15.851 0.903 0.690 1.00 83.44 95 LYS A C 1
ATOM 742 O O . LYS A 1 95 ? -15.166 1.405 1.578 1.00 83.44 95 LYS A O 1
ATOM 747 N N . GLU A 1 96 ? -16.921 0.154 0.950 1.00 89.94 96 GLU A N 1
ATOM 748 C CA . GLU A 1 96 ? -17.343 -0.139 2.325 1.00 89.94 96 GLU A CA 1
ATOM 749 C C . GLU A 1 96 ? -16.337 -1.030 3.054 1.00 89.94 96 GLU A C 1
ATOM 751 O O . GLU A 1 96 ? -16.003 -0.771 4.209 1.00 89.94 96 GLU A O 1
ATOM 756 N N . LYS A 1 97 ? -15.784 -2.038 2.369 1.00 88.19 97 LYS A N 1
ATOM 757 C CA . LYS A 1 97 ? -14.711 -2.871 2.919 1.00 88.19 97 LYS A CA 1
ATOM 758 C C . LYS A 1 97 ? -13.502 -2.015 3.309 1.00 88.19 97 LYS A C 1
ATOM 760 O O . LYS A 1 97 ? -12.993 -2.169 4.414 1.00 88.19 97 LYS A O 1
ATOM 765 N N . TYR A 1 98 ? -13.078 -1.092 2.444 1.00 85.56 98 TYR A N 1
ATOM 766 C CA . TYR A 1 98 ? -11.975 -0.172 2.722 1.00 85.56 98 TYR A CA 1
ATOM 767 C C . TYR A 1 98 ? -12.265 0.721 3.932 1.00 85.56 98 TYR A C 1
ATOM 769 O O . TYR A 1 98 ? -11.419 0.819 4.816 1.00 85.56 98 TYR A O 1
ATOM 777 N N . ARG A 1 99 ? -13.477 1.287 4.029 1.00 88.31 99 ARG A N 1
ATOM 778 C CA . ARG A 1 99 ? -13.903 2.084 5.190 1.00 88.31 99 ARG A CA 1
ATOM 779 C C . ARG A 1 99 ? -13.741 1.312 6.503 1.00 88.31 99 ARG A C 1
ATOM 781 O O . ARG A 1 99 ? -13.149 1.834 7.442 1.00 88.31 99 ARG A O 1
ATOM 788 N N . ILE A 1 100 ? -14.203 0.061 6.543 1.00 92.62 100 ILE A N 1
ATOM 789 C CA . ILE A 1 100 ? -14.068 -0.804 7.726 1.00 92.62 100 ILE A CA 1
ATOM 790 C C . ILE A 1 100 ? -12.588 -1.053 8.053 1.00 92.62 100 ILE A C 1
ATOM 792 O O . ILE A 1 100 ? -12.194 -0.969 9.212 1.00 92.62 100 ILE A O 1
ATOM 796 N N . PHE A 1 101 ? -11.747 -1.326 7.050 1.00 89.31 101 PHE A N 1
ATOM 797 C CA . PHE A 1 101 ? -10.308 -1.510 7.270 1.00 89.31 101 PHE A CA 1
ATOM 798 C C . PHE A 1 101 ? -9.627 -0.259 7.835 1.00 89.31 101 PHE A C 1
ATOM 800 O O . PHE A 1 101 ? -8.779 -0.384 8.718 1.00 89.31 101 PHE A O 1
ATOM 807 N N . SER A 1 102 ? -10.002 0.931 7.364 1.00 88.25 102 SER A N 1
ATOM 808 C CA . SER A 1 102 ? -9.496 2.191 7.911 1.00 88.25 102 SER A CA 1
ATOM 809 C C . SER A 1 102 ? -9.906 2.377 9.372 1.00 88.25 102 SER A C 1
ATOM 811 O O . SER A 1 102 ? -9.068 2.712 10.202 1.00 88.25 102 SER A O 1
ATOM 813 N N . GLU A 1 103 ? -11.161 2.089 9.717 1.00 93.56 103 GLU A N 1
ATOM 814 C CA . GLU A 1 103 ? -11.645 2.171 11.102 1.00 93.56 103 GLU A CA 1
ATOM 815 C C . GLU A 1 103 ? -10.906 1.194 12.032 1.00 93.56 103 GLU A C 1
ATOM 817 O O . GLU A 1 103 ? -10.509 1.570 13.135 1.00 93.56 103 GLU A O 1
ATOM 822 N N . LEU A 1 104 ? -10.647 -0.036 11.574 1.00 94.00 104 LEU A N 1
ATOM 823 C CA . LEU A 1 104 ? -9.860 -1.022 12.326 1.00 94.00 104 LEU A CA 1
ATOM 824 C C . LEU A 1 104 ? -8.416 -0.557 12.565 1.00 94.00 104 LEU A C 1
ATOM 826 O O . LEU A 1 104 ? -7.851 -0.821 13.627 1.00 94.00 104 LEU A O 1
ATOM 830 N N . TYR A 1 105 ? -7.814 0.137 11.599 1.00 92.50 105 TYR A N 1
ATOM 831 C CA . TYR A 1 105 ? -6.471 0.692 11.751 1.00 92.50 105 TYR A CA 1
ATOM 832 C C . TYR A 1 105 ? -6.425 1.783 12.828 1.00 92.50 105 TYR A C 1
ATOM 834 O O . TYR A 1 105 ? -5.557 1.747 13.702 1.00 92.50 105 TYR A O 1
ATOM 842 N N . GLU A 1 106 ? -7.397 2.695 12.829 1.00 93.12 106 GLU A N 1
ATOM 843 C CA . GLU A 1 106 ? -7.511 3.725 13.868 1.00 93.12 106 GLU A CA 1
ATOM 844 C C . GLU A 1 106 ? -7.721 3.108 15.259 1.00 93.12 106 GLU A C 1
ATOM 846 O O . GLU A 1 106 ? -7.096 3.524 16.239 1.00 93.12 106 GLU A O 1
ATOM 851 N N . GLN A 1 107 ? -8.533 2.050 15.352 1.00 94.06 107 GLN A N 1
ATOM 852 C CA . GLN A 1 107 ? -8.692 1.281 16.590 1.00 94.06 107 GLN A CA 1
ATOM 853 C C . GLN A 1 107 ? -7.385 0.618 17.038 1.00 94.06 107 GLN A C 1
ATOM 855 O O . GLN A 1 107 ? -7.067 0.605 18.225 1.00 94.06 107 GLN A O 1
ATOM 860 N N . GLN A 1 108 ? -6.590 0.086 16.110 1.00 94.81 108 GLN A N 1
ATOM 861 C CA . GLN A 1 108 ? -5.291 -0.492 16.445 1.00 94.81 108 GLN A CA 1
ATOM 862 C C . GLN A 1 108 ? -4.343 0.565 17.034 1.00 94.81 108 GLN A C 1
ATOM 864 O O . GLN A 1 108 ? -3.632 0.282 18.003 1.00 94.81 108 GLN A O 1
ATOM 869 N N . ILE A 1 109 ? -4.317 1.772 16.460 1.00 93.56 109 ILE A N 1
ATOM 870 C CA . ILE A 1 109 ? -3.495 2.880 16.963 1.00 93.56 109 ILE A CA 1
ATOM 871 C C . ILE A 1 109 ? -3.961 3.298 18.358 1.00 93.56 109 ILE A C 1
ATOM 873 O O . ILE A 1 109 ? -3.128 3.448 19.254 1.00 93.56 109 ILE A O 1
ATOM 877 N N . SER A 1 110 ? -5.270 3.459 18.559 1.00 92.88 110 SER A N 1
ATOM 878 C CA . SER A 1 110 ? -5.813 3.874 19.855 1.00 92.88 110 SER A CA 1
ATOM 879 C C . SER A 1 110 ? -5.568 2.824 20.941 1.00 92.88 110 SER A C 1
ATOM 881 O O . SER A 1 110 ? -5.167 3.160 22.050 1.00 92.88 110 SER A O 1
ATOM 883 N N . HIS A 1 111 ? -5.707 1.536 20.626 1.00 92.69 111 HIS A N 1
ATOM 884 C CA . HIS A 1 111 ? -5.380 0.470 21.571 1.00 92.69 111 HIS A CA 1
ATOM 885 C C . HIS A 1 111 ? -3.887 0.439 21.906 1.00 92.69 111 HIS A C 1
ATOM 887 O O . HIS A 1 111 ? -3.527 0.226 23.063 1.00 92.69 111 HIS A O 1
ATOM 893 N N . ARG A 1 112 ? -3.010 0.689 20.924 1.00 91.62 112 ARG A N 1
ATOM 894 C CA . ARG A 1 112 ? -1.568 0.794 21.175 1.00 91.62 112 ARG A CA 1
ATOM 895 C C . ARG A 1 112 ? -1.256 1.944 22.130 1.00 91.62 112 ARG A C 1
ATOM 897 O O . ARG A 1 112 ? -0.543 1.725 23.101 1.00 91.62 112 ARG A O 1
ATOM 904 N N . SER A 1 113 ? -1.821 3.129 21.900 1.00 89.62 113 SER A N 1
ATOM 905 C CA . SER A 1 113 ? -1.562 4.285 22.765 1.00 89.62 113 SER A CA 1
ATOM 906 C C . SER A 1 113 ? -2.090 4.080 24.188 1.00 89.62 113 SER A C 1
ATOM 908 O O . SER A 1 113 ? -1.420 4.466 25.143 1.00 89.62 113 SER A O 1
ATOM 910 N N . LEU A 1 114 ? -3.236 3.412 24.350 1.00 90.50 114 LEU A N 1
ATOM 911 C CA . LEU A 1 114 ? -3.760 3.029 25.663 1.00 90.50 114 LEU A CA 1
ATOM 912 C C . LEU A 1 114 ? -2.835 2.043 26.390 1.00 90.50 114 LEU A C 1
ATOM 914 O O . LEU A 1 114 ? -2.591 2.203 27.586 1.00 90.50 114 LEU A O 1
ATOM 918 N N . MET A 1 115 ? -2.290 1.051 25.679 1.00 88.19 115 MET A N 1
ATOM 919 C CA . MET A 1 115 ? -1.326 0.104 26.251 1.00 88.19 115 MET A CA 1
ATOM 920 C C . MET A 1 115 ? -0.014 0.795 26.642 1.00 88.19 115 MET A C 1
ATOM 922 O O . MET A 1 115 ? 0.509 0.527 27.723 1.00 88.19 115 MET A O 1
ATOM 926 N N . ASP A 1 116 ? 0.474 1.728 25.823 1.00 88.81 116 ASP A N 1
ATOM 927 C CA . ASP A 1 116 ? 1.676 2.515 26.123 1.00 88.81 116 ASP A CA 1
ATOM 928 C C . ASP A 1 116 ? 1.467 3.420 27.354 1.00 88.81 116 ASP A C 1
ATOM 930 O O . ASP A 1 116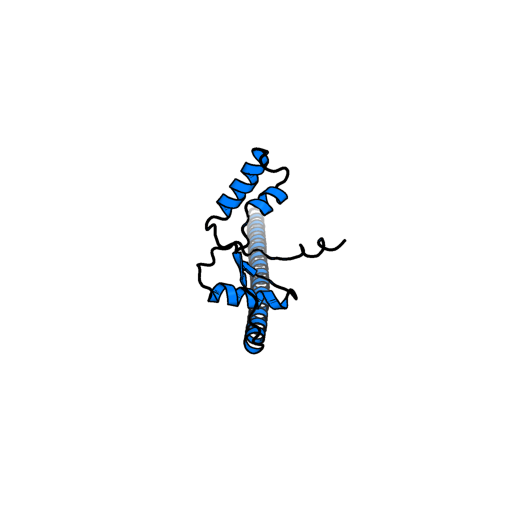 ? 2.332 3.503 28.230 1.00 88.81 116 ASP A O 1
ATOM 934 N N . GLN A 1 117 ? 0.294 4.053 27.476 1.00 86.62 117 GLN A N 1
ATOM 935 C CA . GLN A 1 117 ? -0.075 4.854 28.650 1.00 86.62 117 GLN A CA 1
ATOM 936 C C . GLN A 1 117 ? -0.177 4.003 29.921 1.00 86.62 117 GLN A C 1
ATOM 938 O O . GLN A 1 117 ? 0.370 4.379 30.960 1.00 86.62 117 GLN A O 1
ATOM 943 N N . ALA A 1 118 ? -0.838 2.843 29.846 1.00 84.00 118 ALA A N 1
ATOM 944 C CA . ALA A 1 118 ? -0.949 1.920 30.972 1.00 84.00 118 ALA A CA 1
ATOM 945 C C . ALA A 1 118 ? 0.429 1.401 31.417 1.00 84.00 118 ALA A C 1
ATOM 947 O O . ALA A 1 118 ? 0.710 1.323 32.615 1.00 84.00 118 ALA A O 1
ATOM 948 N N . PHE A 1 119 ? 1.314 1.107 30.461 1.00 83.38 119 PHE A N 1
ATOM 949 C CA . PHE A 1 119 ? 2.684 0.688 30.742 1.00 83.38 119 PHE A CA 1
ATOM 950 C C . PHE A 1 119 ? 3.499 1.798 31.424 1.00 83.38 119 PHE A C 1
ATOM 952 O O . PHE A 1 119 ? 4.164 1.545 32.430 1.00 83.38 119 PHE A O 1
ATOM 959 N N . SER A 1 120 ? 3.395 3.042 30.943 1.00 80.62 120 SER A N 1
ATOM 960 C CA . SER A 1 120 ? 4.044 4.200 31.571 1.00 80.62 120 SER A CA 1
ATOM 961 C C . SER A 1 120 ? 3.563 4.418 33.011 1.00 80.62 120 SER A C 1
ATOM 963 O O . SER A 1 120 ? 4.379 4.630 33.912 1.00 80.62 120 SER A O 1
ATOM 965 N N . PHE A 1 121 ? 2.257 4.281 33.260 1.00 77.38 121 PHE A N 1
ATOM 966 C CA . PHE A 1 121 ? 1.684 4.413 34.600 1.00 77.38 121 PHE A CA 1
ATOM 967 C C . PHE A 1 121 ? 2.208 3.342 35.569 1.00 77.38 121 PHE A C 1
ATOM 969 O O . PHE A 1 121 ? 2.528 3.646 36.721 1.00 77.38 121 PHE A O 1
ATOM 976 N N . LEU A 1 122 ? 2.356 2.097 35.104 1.00 76.06 122 LEU A N 1
ATOM 977 C CA . LEU A 1 122 ? 2.899 1.005 35.914 1.00 76.06 122 LEU A CA 1
ATOM 978 C C . LEU A 1 122 ? 4.383 1.227 36.248 1.00 76.06 122 LEU A C 1
ATOM 980 O O . LEU A 1 122 ? 4.799 1.006 37.385 1.00 76.06 122 LEU A O 1
ATOM 984 N N . HIS A 1 123 ? 5.160 1.729 35.285 1.00 73.38 123 HIS A N 1
ATOM 985 C CA . HIS A 1 123 ? 6.571 2.057 35.480 1.00 73.38 123 HIS A CA 1
ATOM 986 C C . HIS A 1 123 ? 6.768 3.188 36.509 1.00 73.38 123 HIS A C 1
ATOM 988 O O . HIS A 1 123 ? 7.538 3.027 37.454 1.00 73.38 123 HIS A O 1
ATOM 994 N N . ILE A 1 124 ? 5.995 4.278 36.407 1.00 73.81 124 ILE A N 1
ATOM 995 C CA . ILE A 1 124 ? 6.025 5.399 37.368 1.00 73.81 124 ILE A CA 1
ATOM 996 C C . ILE A 1 124 ? 5.601 4.943 38.772 1.00 73.81 124 ILE A C 1
ATOM 998 O O . ILE A 1 124 ? 6.174 5.366 39.777 1.00 73.81 124 ILE A O 1
ATOM 1002 N N . THR A 1 125 ? 4.603 4.063 38.858 1.00 72.12 125 THR A N 1
ATOM 1003 C CA . THR A 1 125 ? 4.110 3.561 40.146 1.00 72.12 125 THR A CA 1
ATOM 1004 C C . THR A 1 125 ? 5.158 2.692 40.843 1.00 72.12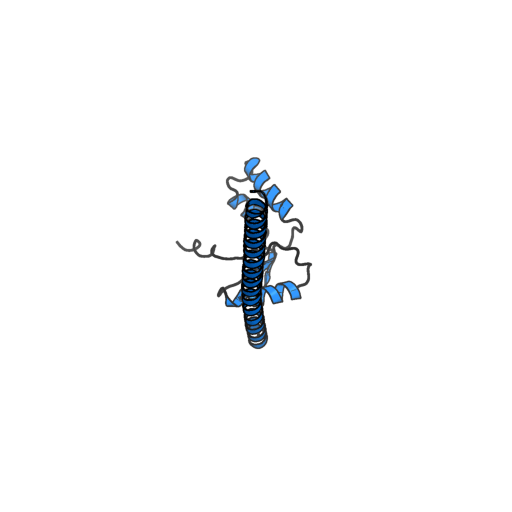 125 THR A C 1
ATOM 1006 O O . THR A 1 125 ? 5.351 2.829 42.050 1.00 72.12 125 THR A O 1
ATOM 1009 N N . LEU A 1 126 ? 5.877 1.844 40.102 1.00 75.25 126 LEU A N 1
ATOM 1010 C CA . LEU A 1 126 ? 6.971 1.041 40.652 1.00 75.25 126 LEU A CA 1
ATOM 1011 C C . LEU A 1 126 ? 8.141 1.917 41.121 1.00 75.25 126 LEU A C 1
ATOM 1013 O O . LEU A 1 126 ? 8.623 1.714 42.231 1.00 75.25 126 LEU A O 1
ATOM 1017 N N . GLU A 1 127 ? 8.534 2.934 40.353 1.00 74.81 127 GLU A N 1
ATOM 1018 C CA . GLU A 1 127 ? 9.558 3.915 40.755 1.00 74.81 127 GLU A CA 1
ATOM 1019 C C . GLU A 1 127 ? 9.178 4.647 42.058 1.00 74.81 127 GLU A C 1
ATOM 1021 O O . GLU A 1 127 ? 9.971 4.721 43.000 1.00 74.81 127 GLU A O 1
ATOM 1026 N N . LEU A 1 128 ? 7.931 5.121 42.166 1.00 74.94 128 LEU A N 1
ATOM 1027 C CA . LEU A 1 128 ? 7.408 5.776 43.372 1.00 74.94 128 LEU A CA 1
ATOM 1028 C C . LEU A 1 128 ? 7.355 4.837 44.583 1.00 74.94 128 LEU A C 1
ATOM 1030 O O . LEU A 1 128 ? 7.626 5.266 45.706 1.00 74.94 128 LEU A O 1
ATOM 1034 N N . ILE A 1 129 ? 6.993 3.568 44.379 1.00 75.06 129 ILE A N 1
ATOM 1035 C CA . ILE A 1 129 ? 6.980 2.562 45.446 1.00 75.06 129 ILE A CA 1
ATOM 1036 C C . ILE A 1 129 ? 8.410 2.280 45.913 1.00 75.06 129 ILE A C 1
ATOM 1038 O O . ILE A 1 129 ? 8.659 2.320 47.117 1.00 75.06 129 ILE A O 1
ATOM 1042 N N . MET A 1 130 ? 9.354 2.072 44.993 1.00 75.38 130 MET A N 1
ATOM 1043 C CA . MET A 1 130 ? 10.759 1.818 45.328 1.00 75.38 130 MET A CA 1
ATOM 1044 C C . MET A 1 130 ? 11.401 3.016 46.045 1.00 75.38 130 MET A C 1
ATOM 1046 O O . MET A 1 130 ? 12.081 2.830 47.052 1.00 75.38 130 MET A O 1
ATOM 1050 N N . SER A 1 131 ? 11.103 4.248 45.619 1.00 73.75 131 SER A N 1
ATOM 1051 C CA . SER A 1 131 ? 11.547 5.472 46.303 1.00 73.75 131 SER A CA 1
ATOM 1052 C C . SER A 1 131 ? 10.980 5.593 47.727 1.00 73.75 131 SER A C 1
ATOM 1054 O O . SER A 1 131 ? 11.713 5.916 48.663 1.00 73.75 131 SER A O 1
ATOM 1056 N N . LYS A 1 132 ? 9.693 5.273 47.930 1.00 75.81 132 LYS A N 1
ATOM 1057 C CA . LYS A 1 132 ? 9.067 5.277 49.265 1.00 75.81 132 LYS A CA 1
ATOM 1058 C C . LYS A 1 132 ? 9.597 4.171 50.177 1.00 75.81 132 LYS A C 1
ATOM 1060 O O . LYS A 1 132 ? 9.690 4.392 51.383 1.00 75.81 132 LYS A O 1
ATOM 1065 N N . VAL A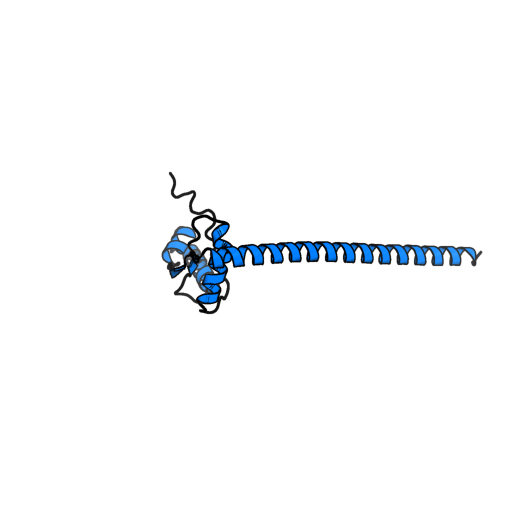 1 133 ? 9.930 3.001 49.629 1.00 74.19 133 VAL A N 1
ATOM 1066 C CA . VAL A 1 133 ? 10.569 1.911 50.383 1.00 74.19 133 VAL A CA 1
ATOM 1067 C C . VAL A 1 133 ? 11.951 2.351 50.866 1.00 74.19 133 VAL A C 1
ATOM 1069 O O . VAL A 1 133 ? 12.217 2.245 52.061 1.00 74.19 133 VAL A O 1
ATOM 1072 N N . GLN A 1 134 ? 12.766 2.943 49.988 1.00 66.31 134 GLN A N 1
ATOM 1073 C CA . GLN A 1 134 ? 14.096 3.455 50.333 1.00 66.31 134 GLN A CA 1
ATOM 1074 C C . GLN A 1 134 ? 14.028 4.529 51.433 1.00 66.31 134 GLN A C 1
ATOM 1076 O O . GLN A 1 134 ? 14.695 4.417 52.456 1.00 66.31 134 GLN A O 1
ATOM 1081 N N . PHE A 1 135 ? 13.128 5.508 51.277 1.00 69.12 135 PHE A N 1
ATOM 1082 C CA . PHE A 1 135 ? 12.928 6.572 52.264 1.00 69.12 135 PHE A CA 1
ATOM 1083 C C . PHE A 1 135 ? 12.493 6.032 53.633 1.00 69.12 135 PHE A C 1
ATOM 1085 O O . PHE A 1 135 ? 12.918 6.532 54.673 1.00 69.12 135 PHE A O 1
ATOM 1092 N N . LYS A 1 136 ? 11.646 4.994 53.653 1.00 64.94 136 LYS A N 1
ATOM 1093 C CA . LYS A 1 136 ? 11.247 4.349 54.906 1.00 64.94 136 LYS A CA 1
ATOM 1094 C C . LYS A 1 136 ? 12.436 3.624 55.544 1.00 64.94 136 LYS A C 1
ATOM 1096 O O . LYS A 1 136 ? 12.596 3.725 56.751 1.00 64.94 136 LYS A O 1
ATOM 1101 N N . GLN A 1 137 ? 13.273 2.946 54.760 1.00 61.62 137 GLN A N 1
ATOM 1102 C CA . GLN A 1 137 ? 14.476 2.264 55.248 1.00 61.62 137 GLN A CA 1
ATOM 1103 C C . GLN A 1 137 ? 15.445 3.241 55.942 1.00 61.62 137 GLN A C 1
ATOM 1105 O O . GLN A 1 137 ? 15.898 2.966 57.051 1.00 61.62 137 GLN A O 1
ATOM 1110 N N . ASP A 1 138 ? 15.667 4.414 55.346 1.00 62.72 138 ASP A N 1
ATOM 1111 C CA . ASP A 1 138 ? 16.574 5.443 55.875 1.00 62.72 138 ASP A CA 1
ATOM 1112 C C . ASP A 1 138 ? 16.058 6.093 57.176 1.00 62.72 138 ASP A C 1
ATOM 1114 O O . ASP A 1 138 ? 16.848 6.542 58.006 1.00 62.72 138 ASP A O 1
ATOM 1118 N N . GLN A 1 139 ? 14.736 6.108 57.401 1.00 66.50 139 GLN A N 1
ATOM 1119 C CA . GLN A 1 139 ? 14.139 6.594 58.653 1.00 66.50 139 GLN A CA 1
ATOM 1120 C C . GLN A 1 139 ? 14.236 5.608 59.827 1.00 66.50 139 GLN A C 1
ATOM 1122 O O . GLN A 1 139 ? 14.152 6.050 60.968 1.00 66.50 139 GLN A O 1
ATOM 1127 N N . TYR A 1 140 ? 14.397 4.302 59.583 1.00 55.47 140 TYR A N 1
ATOM 1128 C CA . TYR A 1 140 ? 14.559 3.295 60.649 1.00 55.47 140 TYR A CA 1
ATOM 1129 C C . TYR A 1 140 ? 16.031 3.002 60.995 1.00 55.47 140 TYR A C 1
ATOM 1131 O O . TYR A 1 140 ? 16.289 2.282 61.958 1.00 55.47 140 TYR A O 1
ATOM 1139 N N . CYS A 1 141 ? 16.987 3.527 60.221 1.00 52.69 141 CYS A N 1
ATOM 1140 C CA . CYS A 1 141 ? 18.427 3.332 60.426 1.00 52.69 141 CYS A CA 1
ATOM 1141 C C . CYS A 1 141 ? 19.147 4.526 61.092 1.00 52.69 141 CYS A C 1
ATOM 1143 O O . CYS A 1 141 ? 20.377 4.554 61.087 1.00 52.69 141 CYS A O 1
ATOM 1145 N N . ASN A 1 142 ? 18.408 5.467 61.691 1.00 49.53 142 ASN A N 1
ATOM 1146 C CA . ASN A 1 142 ? 18.916 6.478 62.635 1.00 49.53 142 ASN A CA 1
ATOM 1147 C C . ASN A 1 142 ? 18.268 6.281 64.008 1.00 49.53 142 ASN A C 1
ATOM 1149 O O . ASN A 1 142 ? 18.934 6.610 65.014 1.00 49.53 142 ASN A O 1
#

pLDDT: mean 70.57, std 17.39, range [29.62, 94.81]

Sequence (142 aa):
MSYWVLVRLTQYLLGVALPNSLFIQENAVIIGPISFEFLLFLVNQISEYVLLGVAILGSVAARKYSSVHDSMKALNAAGQVIHPSKDPKVEKYHKEKYRIFSELYEQQISHRSLMDQAFSFLHITLELIMSKVQFKQDQYCN

Organism: Cannabis sativa (NCBI:txid3483)

Foldseek 3Di:
DPVPVVVPDQPQPPDPPDPDPVVVQLVLLLCCVVDPDHWHFDQPDDPCPVVLVVVLVVCVVVVVDVDSVVSCVVSGDGHDTDHHDPDVVSSVVSVVVVVVVVVVVVVVVVVVVVVVVVVVVVVVVVVVVVVVVVVVVVVVVD